Protein AF-A0AAV5TBP3-F1 (afdb_monomer_lite)

pLDDT: mean 75.29, std 13.51, range [32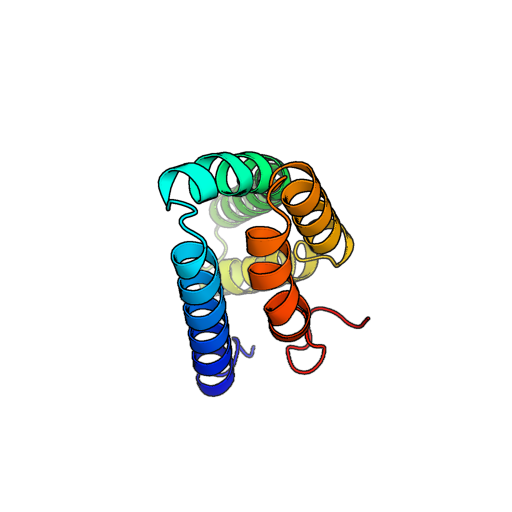.88, 94.38]

Radius of gyration: 16.78 Å; chains: 1; bounding box: 37×28×44 Å

Foldseek 3Di:
DDDCPVVLVVVVVVLVVQLVVQLVVVVQDPVLCCVQQVVVLCVLCVVLVVVLVVVLVVCVVVVHDPVVNVVVSVVSVLVSLDPVSLVSSLVSSVVRCPPPSSNVSNVVSSCVVQPCVSVRHDD

Organism: NCBI:txid358040

Sequence (123 aa):
MGGVPATQYLSLMATGTGAMNCVLGTGYTMEQASADLQKPMMTIWTPPYQSLRTKAATMMTNKKTDAEIKNQMCTLGTAALTKAILQKTIDTAKNKITNKKVWDCAAKYLPQIANPQYKQYTW

Structure (mmCIF, N/CA/C/O backbone):
data_AF-A0AAV5TBP3-F1
#
_entry.id   AF-A0AAV5TBP3-F1
#
loop_
_atom_site.group_PDB
_atom_site.id
_atom_site.type_symbol
_atom_site.label_atom_id
_atom_site.label_alt_id
_atom_site.label_comp_id
_atom_site.label_asym_id
_atom_site.label_entity_id
_atom_site.label_seq_id
_atom_site.pdbx_PDB_ins_code
_atom_site.Cartn_x
_atom_site.Cartn_y
_atom_site.Cartn_z
_atom_site.occupancy
_atom_site.B_iso_or_equiv
_atom_site.auth_seq_id
_atom_site.auth_comp_id
_atom_site.auth_asym_id
_atom_site.auth_atom_id
_atom_site.pdbx_PDB_model_num
ATOM 1 N N . MET A 1 1 ? -8.902 -12.305 16.964 1.00 32.88 1 MET A N 1
ATOM 2 C CA . MET A 1 1 ? -8.855 -11.691 15.619 1.00 32.88 1 MET A CA 1
ATOM 3 C C . MET A 1 1 ? -7.435 -11.835 15.102 1.00 32.88 1 MET A C 1
ATOM 5 O O . MET A 1 1 ? -6.517 -11.394 15.780 1.00 32.88 1 MET A O 1
ATOM 9 N N . GLY A 1 2 ? -7.248 -12.578 14.010 1.00 38.00 2 GLY A N 1
ATOM 10 C CA . GLY A 1 2 ? -5.925 -12.985 13.540 1.00 38.00 2 GLY A CA 1
ATOM 11 C C . GLY A 1 2 ? -5.239 -11.856 12.788 1.00 38.00 2 GLY A C 1
ATOM 12 O O . GLY A 1 2 ? -5.627 -11.554 11.662 1.00 38.00 2 GLY A O 1
ATOM 13 N N . GLY A 1 3 ? -4.218 -11.253 13.402 1.00 44.50 3 GLY A N 1
ATOM 14 C CA . GLY A 1 3 ? -3.172 -10.588 12.632 1.00 44.50 3 GLY A CA 1
ATOM 15 C C . GLY A 1 3 ? -2.592 -11.566 11.611 1.00 44.50 3 GLY A C 1
ATOM 16 O O . GLY A 1 3 ? -2.760 -12.780 11.756 1.00 44.50 3 GLY A O 1
ATOM 17 N N . VAL A 1 4 ? -1.936 -11.045 10.574 1.00 50.94 4 VAL A N 1
ATOM 18 C CA . VAL A 1 4 ? -1.175 -11.875 9.633 1.00 50.94 4 VAL A CA 1
ATOM 19 C C . VAL A 1 4 ? -0.327 -12.847 10.469 1.00 50.94 4 VAL A C 1
ATOM 21 O O . VAL A 1 4 ? 0.485 -12.376 11.270 1.00 50.94 4 VAL A O 1
ATOM 24 N N . PRO A 1 5 ? -0.553 -14.174 10.380 1.00 58.41 5 PRO A N 1
ATOM 25 C CA . PRO A 1 5 ? 0.227 -15.153 11.121 1.00 58.41 5 PRO A CA 1
ATOM 26 C C . PRO A 1 5 ? 1.712 -14.856 10.936 1.00 58.41 5 PRO A C 1
ATOM 28 O O . PRO A 1 5 ? 2.126 -14.518 9.829 1.00 58.41 5 PRO A O 1
ATOM 31 N N . ALA A 1 6 ? 2.520 -14.968 11.991 1.00 56.16 6 ALA A N 1
ATOM 32 C CA . ALA A 1 6 ? 3.937 -14.596 11.927 1.00 56.16 6 ALA A CA 1
ATOM 33 C C . ALA A 1 6 ? 4.670 -15.252 10.737 1.00 56.16 6 ALA A C 1
ATOM 35 O O . ALA A 1 6 ? 5.507 -14.626 10.094 1.00 56.16 6 ALA A O 1
ATOM 36 N N . THR A 1 7 ? 4.277 -16.475 10.372 1.00 60.97 7 THR A N 1
ATOM 37 C CA . THR A 1 7 ? 4.762 -17.206 9.191 1.00 60.97 7 THR A CA 1
ATOM 38 C C . THR A 1 7 ? 4.451 -16.508 7.862 1.00 60.97 7 THR A C 1
ATOM 40 O O . THR A 1 7 ? 5.290 -16.477 6.965 1.00 60.97 7 THR A O 1
ATOM 43 N N . GLN A 1 8 ? 3.276 -15.893 7.737 1.00 62.41 8 GLN A N 1
ATOM 44 C CA . GLN A 1 8 ? 2.878 -15.103 6.571 1.00 62.41 8 GLN A CA 1
ATOM 45 C C . GLN A 1 8 ? 3.572 -13.736 6.549 1.00 62.41 8 GLN A C 1
ATOM 47 O O . GLN A 1 8 ? 3.958 -13.265 5.483 1.00 62.41 8 GLN A O 1
ATOM 52 N N . TYR A 1 9 ? 3.793 -13.122 7.715 1.00 63.59 9 TYR A N 1
ATOM 53 C CA . TYR A 1 9 ? 4.536 -11.864 7.821 1.00 63.59 9 TYR A CA 1
ATOM 54 C C . TYR A 1 9 ? 5.993 -12.031 7.373 1.00 63.59 9 TYR A C 1
ATOM 56 O O . TYR A 1 9 ? 6.484 -11.236 6.578 1.00 63.59 9 TYR A O 1
ATOM 64 N N . LEU A 1 10 ? 6.663 -13.104 7.809 1.00 68.12 10 LEU A N 1
ATOM 65 C CA . LEU A 1 10 ? 8.026 -13.428 7.378 1.00 68.12 10 LEU A CA 1
ATOM 66 C C . LEU A 1 10 ? 8.113 -13.637 5.860 1.00 68.12 10 LEU A C 1
ATOM 68 O O . LEU A 1 10 ? 9.038 -13.130 5.227 1.00 68.12 10 LEU A O 1
ATOM 72 N N . SER A 1 11 ? 7.131 -14.322 5.266 1.00 69.25 11 SER A N 1
ATOM 73 C CA . SER A 1 11 ? 7.063 -14.490 3.810 1.00 69.25 11 SER A CA 1
ATOM 74 C C . SER A 1 11 ? 6.889 -13.152 3.087 1.00 69.25 11 SER A C 1
ATOM 76 O O . SER A 1 11 ? 7.565 -12.907 2.093 1.00 69.25 11 SER A O 1
ATOM 78 N N . LEU A 1 12 ? 6.024 -12.267 3.591 1.00 66.38 12 LEU A N 1
ATOM 79 C CA . LEU A 1 12 ? 5.824 -10.932 3.019 1.00 66.38 12 LEU A CA 1
ATOM 80 C C . LEU A 1 12 ? 7.074 -10.056 3.153 1.00 66.38 12 LEU A C 1
ATOM 82 O O . LEU A 1 12 ? 7.418 -9.348 2.207 1.00 66.38 12 LEU A O 1
ATOM 86 N N . MET A 1 13 ? 7.787 -10.129 4.282 1.00 71.94 13 MET A N 1
ATOM 87 C CA . MET A 1 13 ? 9.069 -9.440 4.437 1.00 71.94 13 MET A CA 1
ATOM 88 C C . MET A 1 13 ? 10.099 -9.956 3.434 1.00 71.94 13 MET A C 1
ATOM 90 O O . MET A 1 13 ? 10.739 -9.149 2.769 1.00 71.94 13 MET A O 1
ATOM 94 N N . ALA A 1 14 ? 10.229 -11.276 3.272 1.00 76.62 14 ALA A N 1
ATOM 95 C CA . ALA A 1 14 ? 11.156 -11.865 2.307 1.00 76.62 14 ALA A CA 1
ATOM 96 C C . ALA A 1 14 ? 10.824 -11.444 0.864 1.00 76.62 14 ALA A C 1
ATOM 98 O O . ALA A 1 14 ? 11.719 -11.065 0.106 1.00 76.62 14 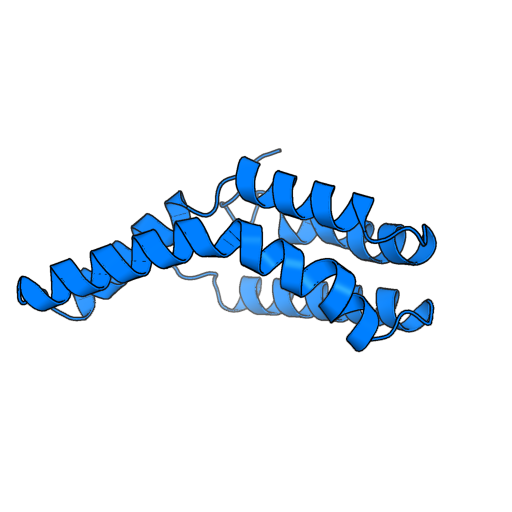ALA A O 1
ATOM 99 N N . THR A 1 15 ? 9.537 -11.428 0.502 1.00 77.25 15 THR A N 1
ATOM 100 C CA . THR A 1 15 ? 9.049 -10.890 -0.776 1.00 77.25 15 THR A CA 1
ATOM 101 C C . THR A 1 15 ? 9.406 -9.407 -0.933 1.00 77.25 15 THR A C 1
ATOM 103 O O . THR A 1 15 ? 9.897 -9.006 -1.988 1.00 77.25 15 THR A O 1
ATOM 106 N N . GLY A 1 16 ? 9.223 -8.593 0.112 1.00 77.81 16 GLY A N 1
ATOM 107 C CA . GLY A 1 16 ? 9.583 -7.172 0.115 1.00 77.81 16 GLY A CA 1
ATOM 108 C C . GLY A 1 16 ? 11.086 -6.934 -0.058 1.00 77.81 16 GLY A C 1
ATOM 109 O O . GLY A 1 16 ? 11.492 -6.120 -0.888 1.00 77.81 16 GLY A O 1
ATOM 110 N N . THR A 1 17 ? 11.924 -7.689 0.655 1.00 83.25 17 THR A N 1
ATOM 111 C CA . THR A 1 17 ? 13.386 -7.639 0.515 1.00 83.25 17 THR A CA 1
ATOM 112 C C . THR A 1 17 ? 13.829 -8.064 -0.886 1.00 83.25 17 THR A C 1
ATOM 114 O O . THR A 1 17 ? 14.670 -7.401 -1.490 1.00 83.25 17 THR A O 1
ATOM 117 N N . GLY A 1 18 ? 13.235 -9.123 -1.447 1.00 85.12 18 GLY A N 1
ATOM 118 C CA . GLY A 1 18 ? 13.511 -9.569 -2.815 1.00 85.12 18 GLY A CA 1
ATOM 119 C C . GLY A 1 18 ? 13.148 -8.522 -3.872 1.00 85.12 18 GLY A C 1
ATOM 120 O O . GLY A 1 18 ? 13.919 -8.299 -4.810 1.00 85.12 18 GLY A O 1
ATOM 121 N N . ALA A 1 19 ? 12.016 -7.835 -3.698 1.00 81.88 19 ALA A N 1
ATOM 122 C CA . ALA A 1 19 ? 11.608 -6.728 -4.558 1.00 81.88 19 ALA A CA 1
ATOM 123 C C . ALA A 1 19 ? 12.592 -5.554 -4.478 1.00 81.88 19 ALA A C 1
ATOM 125 O O . ALA A 1 19 ? 13.046 -5.067 -5.515 1.00 81.88 19 ALA A O 1
ATOM 126 N N . MET A 1 20 ? 12.976 -5.146 -3.264 1.00 82.81 20 MET A N 1
ATOM 127 C CA . MET A 1 20 ? 13.918 -4.045 -3.049 1.00 82.81 20 MET A CA 1
ATOM 128 C C . MET A 1 20 ? 15.288 -4.348 -3.659 1.00 82.81 20 MET A C 1
ATOM 130 O O . MET A 1 20 ? 15.819 -3.526 -4.397 1.00 82.81 20 MET A O 1
ATOM 134 N N . ASN A 1 21 ? 15.827 -5.549 -3.439 1.00 86.62 21 ASN A N 1
ATOM 135 C CA . ASN A 1 21 ? 17.113 -5.953 -4.011 1.00 86.62 21 ASN A CA 1
ATOM 136 C C . ASN A 1 21 ? 17.080 -5.988 -5.545 1.00 86.62 21 ASN A C 1
ATOM 138 O O . ASN A 1 21 ? 18.043 -5.576 -6.185 1.00 86.62 21 ASN A O 1
ATOM 142 N N . CYS A 1 22 ? 15.969 -6.437 -6.142 1.00 86.38 22 CYS A N 1
ATOM 143 C CA . CYS A 1 22 ? 15.794 -6.405 -7.595 1.00 86.38 22 CYS A CA 1
ATOM 144 C C . CYS A 1 22 ? 15.824 -4.962 -8.115 1.00 86.38 22 CYS A C 1
ATOM 146 O O . CYS A 1 22 ? 16.581 -4.659 -9.031 1.00 86.38 22 CYS A O 1
ATOM 148 N N . VAL A 1 23 ? 15.049 -4.065 -7.493 1.00 85.38 23 VAL A N 1
ATOM 149 C CA . VAL A 1 23 ? 14.994 -2.641 -7.857 1.00 85.38 23 VAL A CA 1
ATOM 150 C C . VAL A 1 23 ? 16.370 -1.983 -7.723 1.00 85.38 23 VAL A C 1
ATOM 152 O O . VAL A 1 23 ? 16.839 -1.374 -8.684 1.00 85.38 23 VAL A O 1
ATOM 155 N N . LEU A 1 24 ? 17.058 -2.164 -6.595 1.00 85.00 24 LEU A N 1
ATOM 156 C CA . LEU A 1 24 ? 18.402 -1.616 -6.380 1.00 85.00 24 LEU A CA 1
ATOM 157 C C . LEU A 1 24 ? 19.417 -2.171 -7.393 1.00 85.00 24 LEU A C 1
ATOM 159 O O . LEU A 1 24 ? 20.254 -1.426 -7.898 1.00 85.00 24 LEU A O 1
ATOM 163 N N . GLY A 1 25 ? 19.295 -3.447 -7.774 1.00 85.25 25 GLY A N 1
ATOM 164 C CA . GLY A 1 25 ? 20.122 -4.079 -8.807 1.00 85.25 25 GLY A CA 1
ATOM 165 C C . GLY A 1 25 ? 19.968 -3.477 -10.210 1.00 85.25 25 GLY A C 1
ATOM 166 O O . GLY A 1 25 ? 20.806 -3.723 -11.074 1.00 85.25 25 GLY A O 1
ATOM 167 N N . THR A 1 26 ? 18.937 -2.661 -10.452 1.00 85.62 26 THR A N 1
ATOM 168 C CA . THR A 1 26 ? 18.777 -1.913 -11.713 1.00 85.62 26 THR A CA 1
ATOM 169 C C . THR A 1 26 ? 19.483 -0.551 -11.718 1.00 85.62 26 THR A C 1
ATOM 171 O O . THR A 1 26 ? 19.438 0.146 -12.733 1.00 85.62 26 THR A O 1
ATOM 174 N N . GLY A 1 27 ? 20.117 -0.166 -10.604 1.00 82.56 27 GLY A N 1
ATOM 175 C CA . GLY A 1 27 ? 20.718 1.157 -10.401 1.00 82.56 27 GLY A CA 1
ATOM 176 C C . GLY A 1 27 ? 19.723 2.239 -9.964 1.00 82.56 27 GLY A C 1
ATOM 177 O O . GLY A 1 27 ? 20.081 3.411 -9.914 1.00 82.56 27 GLY A O 1
ATOM 178 N N . TYR A 1 28 ? 18.480 1.862 -9.657 1.00 84.75 28 TYR A N 1
ATOM 179 C CA . TYR A 1 28 ? 17.439 2.770 -9.181 1.00 84.75 28 TYR A CA 1
ATOM 180 C C . TYR A 1 28 ? 17.623 3.036 -7.687 1.00 84.75 28 TYR A C 1
ATOM 182 O O . TYR A 1 28 ? 17.646 2.096 -6.889 1.00 84.75 28 TYR A O 1
ATOM 190 N N . THR A 1 29 ? 17.808 4.299 -7.305 1.00 83.69 29 THR A N 1
ATOM 191 C CA . THR A 1 29 ? 18.198 4.647 -5.933 1.00 83.69 29 THR A CA 1
ATOM 192 C C . THR A 1 29 ? 17.014 4.627 -4.970 1.00 83.69 29 THR A C 1
ATOM 194 O O . THR A 1 29 ? 15.847 4.706 -5.365 1.00 83.69 29 THR A O 1
ATOM 197 N N . MET A 1 30 ? 17.312 4.568 -3.670 1.00 76.12 30 MET A N 1
ATOM 198 C CA . MET A 1 30 ? 16.284 4.719 -2.641 1.00 76.12 30 MET A CA 1
ATOM 199 C C . MET A 1 30 ? 15.643 6.113 -2.654 1.00 76.12 30 MET A C 1
ATOM 201 O O . MET A 1 30 ? 14.436 6.205 -2.427 1.00 76.12 30 MET A O 1
ATOM 205 N N . GLU A 1 31 ? 16.389 7.185 -2.962 1.00 82.12 31 GLU A N 1
ATOM 206 C CA . GLU A 1 31 ? 15.777 8.513 -3.124 1.00 82.12 31 GLU A CA 1
ATOM 207 C C . GLU A 1 31 ? 14.789 8.549 -4.292 1.00 82.12 31 GLU A C 1
ATOM 209 O O . GLU A 1 31 ? 13.697 9.097 -4.144 1.00 82.12 31 GLU A O 1
ATOM 214 N N . GLN A 1 32 ? 15.131 7.937 -5.432 1.00 82.06 32 GLN A N 1
ATOM 215 C CA . GLN A 1 32 ? 14.229 7.852 -6.585 1.00 82.06 32 GLN A CA 1
ATOM 216 C C . GLN A 1 32 ? 12.971 7.057 -6.236 1.00 82.06 32 GLN A C 1
ATOM 218 O O . GLN A 1 32 ? 11.861 7.522 -6.486 1.00 82.06 32 GLN A O 1
ATOM 223 N N . ALA A 1 33 ? 13.123 5.914 -5.562 1.00 73.62 33 ALA A N 1
ATOM 224 C CA . ALA A 1 33 ? 11.989 5.133 -5.079 1.00 73.62 33 ALA A CA 1
ATOM 225 C C . ALA A 1 33 ? 11.100 5.934 -4.107 1.00 73.62 33 ALA A C 1
ATOM 227 O O . ALA A 1 33 ? 9.874 5.882 -4.205 1.00 73.62 33 ALA A O 1
ATOM 228 N N . SER A 1 34 ? 11.683 6.719 -3.197 1.00 70.94 34 SER A N 1
ATOM 229 C CA . SER A 1 34 ? 10.923 7.600 -2.302 1.00 70.94 34 SER A CA 1
ATOM 230 C C . SER A 1 34 ? 10.161 8.686 -3.080 1.00 70.94 34 SER A C 1
ATOM 232 O O . SER A 1 34 ? 8.959 8.877 -2.877 1.00 70.94 34 SER A O 1
ATOM 234 N N . ALA A 1 35 ? 10.811 9.357 -4.031 1.00 79.25 35 ALA A N 1
ATOM 235 C CA . ALA A 1 35 ? 10.181 10.407 -4.827 1.00 79.25 35 ALA A CA 1
ATOM 236 C C . ALA A 1 35 ? 9.037 9.877 -5.712 1.00 79.25 35 ALA A C 1
ATOM 238 O O . ALA A 1 35 ? 7.950 10.467 -5.744 1.00 79.25 35 ALA A O 1
ATOM 239 N N . ASP A 1 36 ? 9.264 8.748 -6.383 1.00 76.81 36 ASP A N 1
ATOM 240 C CA . ASP A 1 36 ? 8.362 8.201 -7.397 1.00 76.81 36 ASP A CA 1
ATOM 241 C C . ASP A 1 36 ? 7.244 7.332 -6.807 1.00 76.81 36 ASP A C 1
ATOM 243 O O . ASP A 1 36 ? 6.180 7.209 -7.419 1.00 76.81 36 ASP A O 1
ATOM 247 N N . LEU A 1 37 ? 7.436 6.774 -5.605 1.00 73.44 37 LEU A N 1
ATOM 248 C CA . LEU A 1 37 ? 6.459 5.892 -4.959 1.00 73.44 37 LEU A CA 1
ATOM 249 C C . LEU A 1 37 ? 5.917 6.458 -3.652 1.00 73.44 37 LEU A C 1
ATOM 251 O O . LEU A 1 37 ? 4.700 6.545 -3.492 1.00 73.44 37 LEU A O 1
ATOM 255 N N . GLN A 1 38 ? 6.777 6.880 -2.723 1.00 71.88 38 GLN A N 1
ATOM 256 C CA . GLN A 1 38 ? 6.339 7.235 -1.370 1.00 71.88 38 GLN A CA 1
ATOM 257 C C . GLN A 1 38 ? 5.394 8.437 -1.372 1.00 71.88 38 GLN A C 1
ATOM 259 O O . GLN A 1 38 ? 4.323 8.365 -0.773 1.00 71.88 38 GLN A O 1
ATOM 264 N N . LYS A 1 39 ? 5.740 9.536 -2.053 1.00 75.12 39 LYS A N 1
ATOM 265 C CA . LYS A 1 39 ? 4.891 10.741 -2.070 1.00 75.12 39 LYS A CA 1
ATOM 266 C C . LYS A 1 39 ? 3.517 10.487 -2.719 1.00 75.12 39 LYS A C 1
ATOM 268 O O . LYS A 1 39 ? 2.512 10.809 -2.081 1.00 75.12 39 LYS A O 1
ATOM 273 N N . PRO A 1 40 ? 3.419 9.880 -3.917 1.00 74.81 40 PRO A N 1
ATOM 274 C CA . PRO A 1 40 ? 2.123 9.552 -4.511 1.00 74.81 40 PRO A CA 1
ATOM 275 C C . PRO A 1 40 ? 1.314 8.538 -3.692 1.00 74.81 40 PRO A C 1
ATOM 277 O O . PRO A 1 40 ? 0.099 8.695 -3.547 1.00 74.81 40 PRO A O 1
ATOM 280 N N . MET A 1 41 ? 1.976 7.536 -3.101 1.00 75.75 41 MET A N 1
ATOM 281 C CA . MET A 1 41 ? 1.328 6.605 -2.176 1.00 75.75 41 MET A CA 1
ATOM 282 C C . MET A 1 41 ? 0.775 7.347 -0.964 1.00 75.75 41 MET A C 1
ATOM 284 O O . MET A 1 41 ? -0.400 7.200 -0.654 1.00 75.75 41 MET A O 1
ATOM 288 N N . MET A 1 42 ? 1.540 8.229 -0.320 1.00 77.62 42 MET A N 1
ATOM 289 C CA . MET A 1 42 ? 1.007 9.025 0.787 1.00 77.62 42 MET A CA 1
ATOM 290 C C . MET A 1 42 ? -0.239 9.810 0.373 1.00 77.62 42 MET A C 1
ATOM 292 O O . MET A 1 42 ? -1.204 9.824 1.127 1.00 77.62 42 MET A O 1
ATOM 296 N N . THR A 1 43 ? -0.297 10.396 -0.825 1.00 84.31 43 THR A N 1
ATOM 297 C CA . THR A 1 43 ? -1.514 11.077 -1.306 1.00 84.31 43 THR A CA 1
ATOM 298 C C . THR A 1 43 ? -2.717 10.138 -1.418 1.00 84.31 43 THR A C 1
ATOM 300 O O . THR A 1 43 ? -3.820 10.512 -1.025 1.00 84.31 43 THR A O 1
ATOM 303 N N . ILE A 1 44 ? -2.524 8.915 -1.916 1.00 83.00 44 ILE A N 1
ATOM 304 C CA . ILE A 1 44 ? -3.595 7.913 -2.038 1.00 83.00 44 ILE A CA 1
ATOM 305 C C . ILE A 1 44 ? -4.056 7.416 -0.657 1.00 83.00 44 ILE A C 1
ATOM 307 O O . ILE A 1 44 ? -5.250 7.212 -0.441 1.00 83.00 44 ILE A O 1
ATOM 311 N N . TRP A 1 45 ? -3.122 7.246 0.278 1.00 80.06 45 TRP A N 1
ATOM 312 C CA . TRP A 1 45 ? -3.359 6.630 1.586 1.00 80.06 45 TRP A CA 1
ATOM 313 C C . TRP A 1 45 ? -3.704 7.645 2.690 1.00 80.06 45 TRP A C 1
ATOM 315 O O . TRP A 1 45 ? -4.225 7.267 3.739 1.00 80.06 45 TRP A O 1
ATOM 325 N N . THR A 1 46 ? -3.479 8.942 2.463 1.00 83.69 46 THR A N 1
ATOM 326 C CA . THR A 1 46 ? -3.792 10.003 3.435 1.00 83.69 46 THR A CA 1
ATOM 327 C C . THR A 1 46 ? -5.289 10.091 3.746 1.00 83.69 46 THR A C 1
ATOM 329 O O . THR A 1 46 ? -5.621 10.099 4.930 1.00 83.69 46 THR A O 1
ATOM 332 N N . PRO A 1 47 ? -6.217 10.115 2.766 1.00 83.38 47 PRO A N 1
ATOM 333 C CA . PRO A 1 47 ? -7.649 10.165 3.065 1.00 83.38 47 PRO A CA 1
ATOM 334 C C . PRO A 1 47 ? -8.161 9.008 3.947 1.00 83.38 47 PRO A C 1
ATOM 336 O O . PRO A 1 47 ? -8.796 9.294 4.968 1.00 83.38 47 PRO A O 1
ATOM 339 N N . PRO A 1 48 ? -7.878 7.718 3.652 1.00 80.38 48 PRO A N 1
ATOM 340 C CA . PRO A 1 48 ? -8.314 6.635 4.533 1.00 80.38 48 PRO A CA 1
ATOM 341 C C . PRO A 1 48 ? -7.643 6.709 5.911 1.00 80.38 48 PRO A C 1
ATOM 343 O O . PRO A 1 48 ? -8.308 6.487 6.922 1.00 80.38 48 PRO A O 1
ATOM 346 N N . TYR A 1 49 ? -6.368 7.104 5.984 1.00 81.75 49 TYR A N 1
ATOM 347 C CA . TYR A 1 49 ? -5.678 7.308 7.259 1.00 81.75 49 TYR A CA 1
ATOM 348 C C . TYR A 1 49 ? -6.314 8.417 8.112 1.00 81.75 49 TYR A C 1
ATOM 350 O O . TYR A 1 49 ? -6.542 8.231 9.308 1.00 81.75 49 TYR A O 1
ATOM 358 N N . GLN A 1 50 ? -6.648 9.561 7.512 1.00 85.19 50 GLN A N 1
ATOM 359 C CA . GLN A 1 50 ? -7.319 10.661 8.208 1.00 85.19 50 GLN A CA 1
ATOM 360 C C . GLN A 1 50 ? -8.694 10.235 8.732 1.00 85.19 50 GLN A C 1
ATOM 362 O O . GLN A 1 50 ? -9.033 10.557 9.868 1.00 85.19 50 GLN A O 1
ATOM 367 N N . SER A 1 51 ? -9.454 9.460 7.952 1.00 82.69 51 SER A N 1
ATOM 368 C CA . SER A 1 51 ? -10.745 8.912 8.386 1.00 82.69 51 SER A CA 1
ATOM 369 C C . SER A 1 51 ? -10.603 8.007 9.619 1.00 82.69 51 SER A C 1
ATOM 371 O O . SER A 1 51 ? -11.316 8.189 10.611 1.00 82.69 51 SER A O 1
ATOM 373 N N . LEU A 1 52 ? -9.622 7.096 9.605 1.00 83.56 52 LEU A N 1
ATOM 374 C CA . LEU A 1 52 ? -9.300 6.231 10.745 1.00 83.56 52 LEU A CA 1
ATOM 375 C C . LEU A 1 52 ? -8.915 7.045 11.980 1.00 83.56 52 LEU A C 1
ATOM 377 O O . LEU A 1 52 ? -9.469 6.835 13.059 1.00 83.56 52 LEU A O 1
ATOM 381 N N . ARG A 1 53 ? -8.011 8.016 11.814 1.00 85.62 53 ARG A N 1
ATOM 382 C CA . ARG A 1 53 ? -7.549 8.888 12.898 1.00 85.62 53 ARG A CA 1
ATOM 383 C C . ARG A 1 53 ? -8.701 9.675 13.523 1.00 85.62 53 ARG A C 1
ATOM 385 O O . ARG A 1 53 ? -8.802 9.719 14.747 1.00 85.62 53 ARG A O 1
ATOM 392 N N . THR A 1 54 ? -9.578 10.265 12.713 1.00 89.56 54 THR A N 1
ATOM 393 C CA . THR A 1 54 ? -10.757 10.992 13.207 1.00 89.56 54 THR A CA 1
ATOM 394 C C . THR A 1 54 ? -11.674 10.066 13.995 1.00 89.56 54 THR A C 1
ATOM 396 O O . THR A 1 54 ? -12.109 10.416 15.090 1.00 89.56 54 THR A O 1
ATOM 399 N N . LYS A 1 55 ? -11.913 8.845 13.502 1.00 86.56 55 LYS A N 1
ATOM 400 C CA . LYS A 1 55 ? -12.753 7.872 14.206 1.00 86.56 55 LYS A CA 1
ATOM 401 C C . LYS A 1 55 ? -12.136 7.420 15.531 1.00 86.56 55 LYS A C 1
ATOM 403 O O . LYS A 1 55 ? -12.859 7.339 16.522 1.00 86.56 55 LYS A O 1
ATOM 408 N N . ALA A 1 56 ? -10.825 7.177 15.569 1.00 86.38 56 ALA A N 1
ATOM 409 C CA . ALA A 1 56 ? -10.105 6.875 16.805 1.00 86.38 56 ALA A CA 1
ATOM 410 C C . ALA A 1 56 ? -10.239 8.018 17.818 1.00 86.38 56 ALA A C 1
ATOM 412 O O . ALA A 1 56 ? -10.571 7.769 18.975 1.00 86.38 56 ALA A O 1
ATOM 413 N N . ALA A 1 57 ? -10.059 9.267 17.375 1.00 89.62 57 ALA A N 1
ATOM 414 C CA . ALA A 1 57 ? -10.235 10.445 18.220 1.00 89.62 57 ALA A CA 1
ATOM 415 C C . ALA A 1 57 ? -11.652 10.519 18.805 1.00 89.62 57 ALA A C 1
ATOM 417 O O . ALA A 1 57 ? -11.799 10.657 20.016 1.00 89.62 57 ALA A O 1
ATOM 418 N N . THR A 1 58 ? -12.692 10.317 17.988 1.00 92.69 58 THR A N 1
ATOM 419 C CA . THR A 1 58 ? -14.083 10.271 18.466 1.00 92.69 58 THR A CA 1
ATOM 420 C C . THR A 1 58 ? -1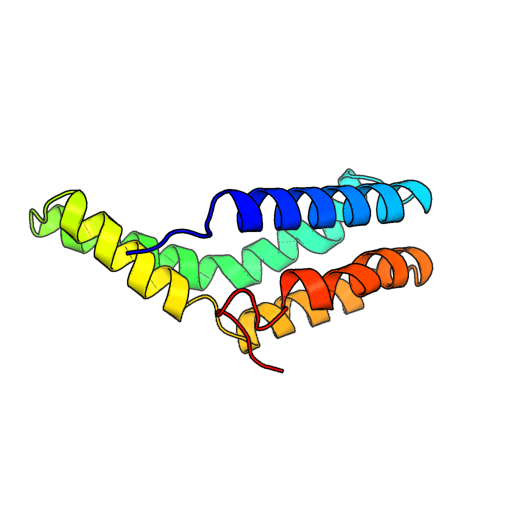4.312 9.154 19.487 1.00 92.69 58 THR A C 1
ATOM 422 O O . THR A 1 58 ? -15.010 9.356 20.476 1.00 92.69 58 THR A O 1
ATOM 425 N N . MET A 1 59 ? -13.732 7.969 19.282 1.00 90.62 59 MET A N 1
ATOM 426 C CA . MET A 1 59 ? -13.866 6.861 20.233 1.00 90.62 59 MET A CA 1
ATOM 427 C C . MET A 1 59 ? -13.169 7.152 21.566 1.00 90.62 59 MET A C 1
ATOM 429 O O . MET A 1 59 ? -13.736 6.841 22.612 1.00 90.62 59 MET A O 1
ATOM 433 N N . MET A 1 60 ? -11.996 7.794 21.534 1.00 90.44 60 MET A N 1
ATOM 434 C CA . MET A 1 60 ? -11.309 8.265 22.742 1.00 90.44 60 MET A CA 1
ATOM 435 C C . MET A 1 60 ? -12.144 9.314 23.485 1.00 90.44 60 MET A C 1
ATOM 437 O O . MET A 1 60 ? -12.328 9.199 24.694 1.00 90.44 60 MET A O 1
ATOM 441 N N . THR A 1 61 ? -12.731 10.285 22.773 1.00 94.38 61 THR A N 1
ATOM 442 C CA . THR A 1 61 ? -13.672 11.258 23.362 1.00 94.38 61 THR A CA 1
ATOM 443 C C . THR A 1 61 ? -14.874 10.564 24.0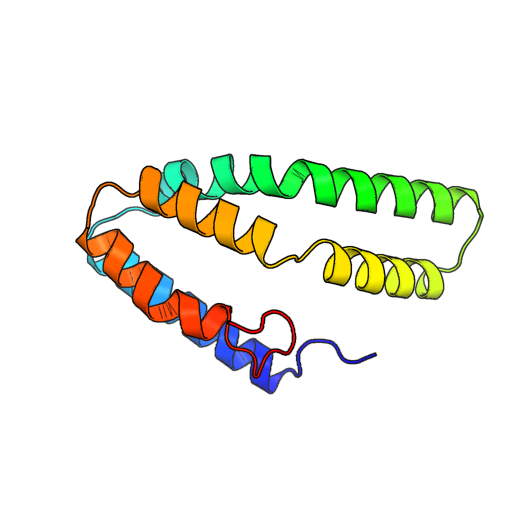06 1.00 94.38 61 THR A C 1
ATOM 445 O O . THR A 1 61 ? -15.295 10.938 25.098 1.00 94.38 61 THR A O 1
ATOM 448 N N . ASN A 1 62 ? -15.370 9.492 23.385 1.00 94.12 62 ASN A N 1
ATOM 449 C CA . ASN A 1 62 ? -16.460 8.666 23.906 1.00 94.12 62 ASN A CA 1
ATOM 450 C C . ASN A 1 62 ? -16.013 7.661 24.988 1.00 94.12 62 ASN A C 1
ATOM 452 O O . ASN A 1 62 ? -16.771 6.746 25.313 1.00 94.12 62 ASN A O 1
ATOM 456 N N . LYS A 1 63 ? -14.796 7.810 25.535 1.00 93.38 63 LYS A N 1
ATOM 457 C CA . LYS A 1 63 ? -14.220 6.985 26.611 1.00 93.38 63 LYS A CA 1
ATOM 458 C C . LYS A 1 63 ? -14.226 5.481 26.313 1.00 93.38 63 LYS A C 1
ATOM 460 O O . LYS A 1 63 ? -14.383 4.663 27.218 1.00 93.38 63 LYS A O 1
ATOM 465 N N . LYS A 1 64 ? -14.071 5.109 25.040 1.00 92.31 64 LYS A N 1
ATOM 466 C CA . LYS A 1 64 ? -13.900 3.710 24.641 1.00 92.31 64 LYS A CA 1
ATOM 467 C C . LYS A 1 64 ? -12.571 3.167 25.146 1.00 92.31 64 LYS A C 1
ATOM 469 O O . LYS A 1 64 ? -11.587 3.897 25.218 1.00 92.31 64 LYS A O 1
ATOM 474 N N . THR A 1 65 ? -12.551 1.881 25.474 1.00 91.44 65 THR A N 1
ATOM 475 C CA . THR A 1 65 ? -11.328 1.201 25.909 1.00 91.44 65 THR A CA 1
ATOM 476 C C . THR A 1 65 ? -10.339 1.060 24.755 1.00 91.44 65 THR A C 1
ATOM 478 O O . THR A 1 65 ? -10.728 0.949 23.589 1.00 91.44 65 THR A O 1
ATOM 481 N N . ASP A 1 66 ? -9.050 0.965 25.076 1.00 82.88 66 ASP A N 1
ATOM 482 C CA . ASP A 1 66 ? -8.000 0.710 24.083 1.00 82.88 66 ASP A CA 1
ATOM 483 C C . ASP A 1 66 ? -8.265 -0.559 23.263 1.00 82.88 66 ASP A C 1
ATOM 485 O O . ASP A 1 66 ? -7.942 -0.614 22.077 1.00 82.88 66 ASP A O 1
ATOM 489 N N . ALA A 1 67 ? -8.873 -1.582 23.872 1.00 85.12 67 ALA A N 1
ATOM 490 C CA . ALA A 1 67 ? -9.236 -2.824 23.195 1.00 85.12 67 ALA A CA 1
ATOM 491 C C . ALA A 1 67 ? -10.346 -2.612 22.148 1.00 85.12 67 ALA A C 1
ATOM 493 O O . ALA A 1 67 ? -10.233 -3.103 21.022 1.00 85.12 67 ALA A O 1
ATOM 494 N N . GLU A 1 68 ? -11.391 -1.846 22.480 1.00 84.06 68 GLU A N 1
ATOM 495 C CA . GLU A 1 68 ? -12.455 -1.485 21.533 1.00 84.06 68 GLU A CA 1
ATOM 496 C C . GLU A 1 68 ? -11.915 -0.622 20.388 1.00 84.06 68 GLU A C 1
ATOM 498 O O . GLU A 1 68 ? -12.235 -0.870 19.224 1.00 84.06 68 GLU A O 1
ATOM 503 N N . ILE A 1 69 ? -11.064 0.361 20.700 1.00 81.44 69 ILE A N 1
ATOM 504 C CA . ILE A 1 69 ? -10.435 1.228 19.697 1.00 81.44 69 ILE A CA 1
ATOM 505 C C . ILE A 1 69 ? -9.572 0.390 18.754 1.00 81.44 69 ILE A C 1
ATOM 507 O O . ILE A 1 69 ? -9.726 0.496 17.539 1.00 81.44 69 ILE A O 1
ATOM 511 N N . LYS A 1 70 ? -8.715 -0.492 19.285 1.00 79.75 70 LYS A N 1
ATOM 512 C CA . LYS A 1 70 ? -7.873 -1.387 18.475 1.00 79.75 70 LYS A CA 1
ATOM 513 C C . LYS A 1 70 ? -8.707 -2.271 17.550 1.00 79.75 70 LYS A C 1
ATOM 515 O O . LYS A 1 70 ? -8.439 -2.302 16.352 1.00 79.75 70 LYS A O 1
ATOM 520 N N . ASN 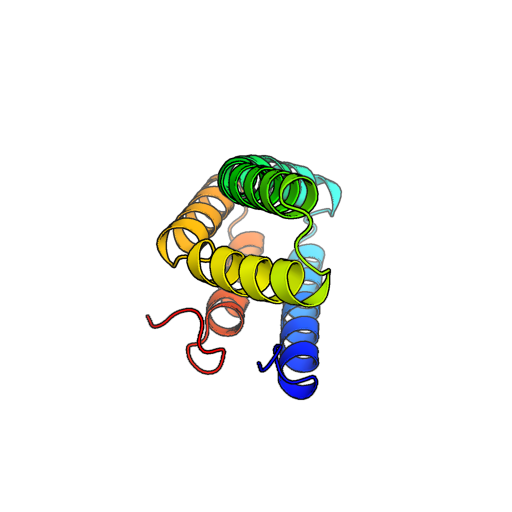A 1 71 ? -9.747 -2.928 18.064 1.00 81.62 71 ASN A N 1
ATOM 521 C CA . ASN A 1 71 ? -10.615 -3.781 17.244 1.00 81.62 71 ASN A CA 1
ATOM 522 C C . ASN A 1 71 ? -11.321 -2.989 16.133 1.00 81.62 71 ASN A C 1
ATOM 524 O O . ASN A 1 71 ? -11.371 -3.434 14.980 1.00 81.62 71 ASN A O 1
ATOM 528 N N . GLN A 1 72 ? -11.826 -1.794 16.446 1.00 79.44 72 GLN A N 1
ATOM 529 C CA . GLN A 1 72 ? -12.497 -0.947 15.464 1.00 79.44 72 GLN A CA 1
ATOM 530 C C . GLN A 1 72 ? -11.522 -0.410 14.410 1.00 79.44 72 GLN A C 1
ATOM 532 O O . GLN A 1 72 ? -11.861 -0.370 13.228 1.00 79.44 72 GLN A O 1
ATOM 537 N N . MET A 1 73 ? -10.303 -0.038 14.810 1.00 76.75 73 MET A N 1
ATOM 538 C CA . MET A 1 73 ? -9.245 0.397 13.895 1.00 76.75 73 MET A CA 1
ATOM 539 C C . MET A 1 73 ? -8.779 -0.725 12.975 1.00 76.75 73 MET A C 1
ATOM 541 O O . MET A 1 73 ? -8.628 -0.488 11.781 1.00 76.75 73 MET A O 1
ATOM 545 N N . CYS A 1 74 ? -8.629 -1.953 13.475 1.00 72.75 74 CYS A N 1
ATOM 546 C CA . CYS A 1 74 ? -8.337 -3.107 12.625 1.00 72.75 74 CYS A CA 1
ATOM 547 C C . CYS A 1 74 ? -9.461 -3.365 11.611 1.00 72.75 74 CYS A C 1
ATOM 549 O O . CYS A 1 74 ? -9.187 -3.610 10.437 1.00 72.75 74 CYS A O 1
ATOM 551 N N . THR A 1 75 ? -10.722 -3.260 12.035 1.00 75.94 75 THR A N 1
ATOM 552 C CA . THR A 1 75 ? -11.889 -3.468 11.160 1.00 75.94 75 THR A CA 1
ATOM 553 C C . THR A 1 75 ? -11.983 -2.394 10.074 1.00 75.94 75 THR A C 1
ATOM 555 O O . THR A 1 75 ? -12.165 -2.693 8.899 1.00 75.94 75 THR A O 1
ATOM 558 N N . LEU A 1 76 ? -11.815 -1.125 10.442 1.00 72.25 76 LEU A N 1
ATOM 559 C CA . LEU A 1 76 ? -11.870 -0.029 9.479 1.00 72.25 76 LEU A CA 1
ATOM 560 C C . LEU A 1 76 ? -10.632 0.001 8.576 1.00 72.25 76 LEU A C 1
ATOM 562 O O . LEU A 1 76 ? -10.753 0.303 7.394 1.00 72.25 76 LEU A O 1
ATOM 566 N N . GLY A 1 77 ? -9.455 -0.343 9.103 1.00 69.94 77 GLY A N 1
ATOM 567 C CA . GLY A 1 77 ? -8.221 -0.436 8.327 1.00 69.94 77 GLY A CA 1
ATOM 568 C C . GLY A 1 77 ? -8.288 -1.541 7.276 1.00 69.94 77 GLY A C 1
ATOM 569 O O . GLY A 1 77 ? -7.932 -1.308 6.125 1.00 69.94 77 GLY A O 1
ATOM 570 N N . THR A 1 78 ? -8.820 -2.712 7.637 1.00 70.44 78 THR A N 1
ATOM 571 C CA . THR A 1 78 ? -9.059 -3.805 6.678 1.00 70.44 78 THR A CA 1
ATOM 572 C C . THR A 1 78 ? -10.116 -3.446 5.636 1.00 70.44 78 THR A C 1
ATOM 574 O O . THR A 1 78 ? -9.937 -3.779 4.473 1.00 70.44 78 THR A O 1
ATOM 577 N N . ALA A 1 79 ? -11.165 -2.706 6.004 1.00 69.50 79 ALA A N 1
ATOM 578 C CA . ALA A 1 79 ? -12.155 -2.215 5.043 1.00 69.50 79 ALA A CA 1
ATOM 579 C C . ALA A 1 79 ? -11.612 -1.112 4.114 1.00 69.50 79 ALA A C 1
ATOM 581 O O . ALA A 1 79 ? -12.023 -1.020 2.961 1.00 69.50 79 ALA A O 1
ATOM 582 N N . ALA A 1 80 ? -10.697 -0.268 4.601 1.00 70.12 80 ALA A N 1
ATOM 583 C CA . ALA A 1 80 ? -10.064 0.786 3.809 1.00 70.12 80 ALA A CA 1
ATOM 584 C C . ALA A 1 80 ? -9.015 0.231 2.832 1.00 70.12 80 ALA A C 1
ATOM 586 O O . ALA A 1 80 ? -8.802 0.794 1.759 1.00 70.12 80 ALA A O 1
ATOM 587 N N . LEU A 1 81 ? -8.391 -0.891 3.179 1.00 70.50 81 LEU A N 1
ATOM 588 C CA . LEU A 1 81 ? -7.526 -1.688 2.319 1.00 70.50 81 LEU A CA 1
ATOM 589 C C . LEU A 1 81 ? -8.367 -2.388 1.234 1.00 70.50 81 LEU A C 1
ATOM 591 O O . LEU A 1 81 ? -8.672 -3.573 1.312 1.00 70.50 81 LEU A O 1
ATOM 595 N N . THR A 1 82 ? -8.777 -1.620 0.220 1.00 72.88 82 THR A N 1
ATOM 596 C CA . THR A 1 82 ? -9.582 -2.102 -0.915 1.00 72.88 82 THR A CA 1
ATOM 597 C C . THR A 1 82 ? -8.732 -2.376 -2.156 1.00 72.88 82 THR A C 1
ATOM 599 O O . THR A 1 82 ? -7.707 -1.729 -2.389 1.00 72.88 82 THR A O 1
ATOM 602 N N . LYS A 1 83 ? -9.204 -3.303 -3.008 1.00 68.62 83 LYS A N 1
ATOM 603 C CA . LYS A 1 83 ? -8.567 -3.634 -4.298 1.00 68.62 83 LYS A CA 1
ATOM 604 C C . LYS A 1 83 ? -8.377 -2.379 -5.154 1.00 68.62 83 LYS A C 1
ATOM 606 O O . LYS A 1 83 ? -7.353 -2.234 -5.805 1.00 68.62 83 LYS A O 1
ATOM 611 N N . ALA A 1 84 ? -9.324 -1.441 -5.092 1.00 74.88 84 ALA A N 1
ATOM 612 C CA . ALA A 1 84 ? -9.260 -0.173 -5.810 1.00 74.88 84 ALA A CA 1
ATOM 613 C C . ALA A 1 84 ? -8.114 0.735 -5.330 1.00 74.88 84 ALA A C 1
ATOM 615 O O . ALA A 1 84 ? -7.423 1.327 -6.155 1.00 74.88 84 ALA A O 1
ATOM 616 N N . ILE A 1 85 ? -7.871 0.834 -4.017 1.00 77.75 85 ILE A N 1
ATOM 617 C CA . ILE A 1 85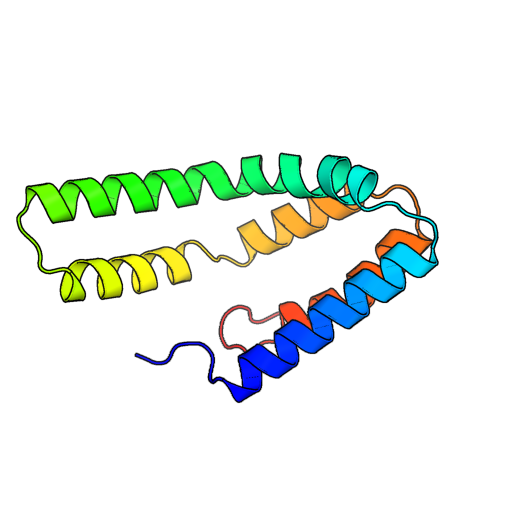 ? -6.748 1.621 -3.477 1.00 77.75 85 ILE A CA 1
ATOM 618 C C . ILE A 1 85 ? -5.405 0.970 -3.820 1.00 77.75 85 ILE A C 1
ATOM 620 O O . ILE A 1 85 ? -4.462 1.673 -4.204 1.00 77.75 85 ILE A O 1
ATOM 624 N N . LEU A 1 86 ? -5.327 -0.362 -3.745 1.00 75.38 86 LEU A N 1
ATOM 625 C CA . LEU A 1 86 ? -4.141 -1.107 -4.161 1.00 75.38 86 LEU A CA 1
ATOM 626 C C . LEU A 1 86 ? -3.867 -0.921 -5.661 1.00 75.38 86 LEU A C 1
ATOM 628 O O . LEU A 1 86 ? -2.752 -0.570 -6.036 1.00 75.38 86 LEU A O 1
ATOM 632 N N . GLN A 1 87 ? -4.886 -1.058 -6.510 1.00 77.44 87 GLN A N 1
ATOM 633 C CA . GLN A 1 87 ? -4.758 -0.859 -7.953 1.00 77.44 87 GLN A CA 1
ATOM 634 C C . GLN A 1 87 ? -4.352 0.578 -8.288 1.00 77.44 87 GLN A C 1
ATOM 636 O O . GLN A 1 87 ? -3.401 0.784 -9.031 1.00 77.44 87 GLN A O 1
ATOM 641 N N . LYS A 1 88 ? -4.979 1.580 -7.659 1.00 81.31 88 LYS A N 1
ATOM 642 C CA . LYS A 1 88 ? -4.606 2.991 -7.839 1.00 81.31 88 LYS A CA 1
ATOM 643 C C . LYS A 1 88 ? -3.148 3.249 -7.455 1.00 81.31 88 LYS A C 1
ATOM 645 O O . LYS A 1 88 ? -2.471 4.051 -8.097 1.00 81.31 88 LYS A O 1
ATOM 650 N N . THR A 1 89 ? -2.659 2.565 -6.422 1.00 80.62 89 THR A N 1
ATOM 651 C CA . THR A 1 89 ? -1.253 2.620 -6.008 1.00 80.62 89 THR A CA 1
ATOM 652 C C . THR A 1 89 ? -0.335 2.003 -7.068 1.00 80.62 89 THR A C 1
ATOM 654 O O . THR A 1 89 ? 0.647 2.634 -7.454 1.00 80.62 89 THR A O 1
ATOM 657 N N . ILE A 1 90 ? -0.684 0.822 -7.586 1.00 80.81 90 ILE A N 1
ATOM 658 C CA . ILE A 1 90 ? 0.046 0.122 -8.656 1.00 80.81 90 ILE A CA 1
ATOM 659 C C . ILE A 1 90 ? 0.092 0.968 -9.934 1.00 80.81 90 ILE A C 1
ATOM 661 O O . ILE A 1 90 ? 1.164 1.152 -10.503 1.00 80.81 90 ILE A O 1
ATOM 665 N N . ASP A 1 91 ? -1.036 1.531 -10.363 1.00 84.62 91 ASP A N 1
ATOM 666 C CA . ASP A 1 91 ? -1.119 2.345 -11.580 1.00 84.62 91 ASP A CA 1
ATOM 667 C C . ASP A 1 91 ? -0.296 3.630 -11.449 1.00 84.62 91 ASP A C 1
ATOM 669 O O . ASP A 1 91 ? 0.419 4.028 -12.368 1.00 84.62 91 ASP A O 1
ATOM 673 N N . THR A 1 92 ? -0.343 4.261 -10.274 1.00 84.44 92 THR A N 1
ATOM 674 C CA . THR A 1 92 ? 0.464 5.451 -9.985 1.00 84.44 92 THR A CA 1
ATOM 675 C C . THR A 1 92 ? 1.954 5.125 -10.016 1.00 84.44 92 THR A C 1
ATOM 677 O O . THR A 1 92 ? 2.722 5.851 -10.645 1.00 84.44 92 THR A O 1
ATOM 680 N N . ALA A 1 93 ? 2.353 4.010 -9.401 1.00 79.88 93 ALA A N 1
ATOM 681 C CA . ALA A 1 93 ? 3.725 3.521 -9.428 1.00 79.88 93 ALA A CA 1
ATOM 682 C C . ALA A 1 93 ? 4.193 3.225 -10.861 1.00 79.88 93 ALA A C 1
ATOM 684 O O . ALA A 1 93 ? 5.267 3.671 -11.256 1.00 79.88 93 ALA A O 1
ATOM 685 N N . LYS A 1 94 ? 3.364 2.554 -11.669 1.00 82.12 94 LYS A N 1
ATOM 686 C CA . LYS A 1 94 ? 3.651 2.247 -13.078 1.00 82.12 94 LYS A CA 1
ATOM 687 C C . LYS A 1 94 ? 3.853 3.503 -13.920 1.00 82.12 94 LYS A C 1
ATOM 689 O O . LYS A 1 94 ? 4.725 3.534 -14.778 1.00 82.12 94 LYS A O 1
ATOM 694 N N . ASN A 1 95 ? 3.055 4.539 -13.671 1.00 84.00 95 ASN A N 1
ATOM 695 C CA . ASN A 1 95 ? 3.144 5.800 -14.404 1.00 84.00 95 ASN A CA 1
ATOM 696 C C . ASN A 1 95 ? 4.366 6.643 -14.004 1.00 84.00 95 ASN A C 1
ATOM 698 O O . ASN A 1 95 ? 4.792 7.496 -14.779 1.00 84.00 95 ASN A O 1
ATOM 702 N N . LYS A 1 96 ? 4.910 6.444 -12.796 1.00 84.00 96 LYS A N 1
ATOM 703 C CA . LYS A 1 96 ? 6.095 7.163 -12.303 1.00 84.00 96 LYS A CA 1
ATOM 704 C C . LYS A 1 96 ? 7.395 6.440 -12.618 1.00 84.00 96 LYS A C 1
ATOM 706 O O . LYS A 1 96 ? 8.351 7.074 -13.053 1.00 84.00 96 LYS A O 1
ATOM 711 N N . ILE A 1 97 ? 7.409 5.120 -12.471 1.00 83.12 97 ILE A N 1
ATOM 712 C CA . ILE A 1 97 ? 8.549 4.285 -12.832 1.00 83.12 97 ILE A CA 1
ATOM 713 C C . ILE A 1 97 ? 8.590 4.146 -14.359 1.00 83.12 97 ILE A C 1
ATOM 715 O O . ILE A 1 97 ? 8.033 3.220 -14.944 1.00 83.12 97 ILE A O 1
ATOM 719 N N . THR A 1 98 ? 9.280 5.072 -15.020 1.00 76.06 98 THR A N 1
ATOM 720 C CA . THR A 1 98 ? 9.472 5.050 -16.481 1.00 76.06 98 THR A CA 1
ATOM 721 C C . THR A 1 98 ? 10.521 4.027 -16.923 1.00 76.06 98 THR A C 1
ATOM 723 O O . THR A 1 98 ? 10.520 3.579 -18.070 1.00 76.06 98 THR A O 1
ATOM 726 N N . ASN A 1 99 ? 11.407 3.607 -16.014 1.00 83.12 99 ASN A N 1
ATOM 727 C CA . ASN A 1 99 ? 12.381 2.559 -16.284 1.00 83.12 99 ASN A CA 1
ATOM 728 C C . ASN A 1 99 ? 11.712 1.179 -16.230 1.00 83.12 99 ASN A C 1
ATOM 730 O O . ASN A 1 99 ? 11.417 0.640 -15.162 1.00 83.12 99 ASN A O 1
ATOM 734 N N . LYS A 1 100 ? 11.548 0.562 -17.402 1.00 82.06 100 LYS A N 1
ATOM 735 C CA . LYS A 1 100 ? 10.929 -0.759 -17.537 1.00 82.06 100 LYS A CA 1
ATOM 736 C C . LYS A 1 100 ? 11.588 -1.843 -16.673 1.00 82.06 100 LYS A C 1
ATOM 738 O O . LYS A 1 100 ? 10.870 -2.657 -16.102 1.00 82.06 100 LYS A O 1
ATOM 743 N N . LYS A 1 101 ? 12.918 -1.847 -16.523 1.00 84.75 101 LYS A N 1
ATOM 744 C CA . LYS A 1 101 ? 13.620 -2.858 -15.707 1.00 84.75 101 LYS A CA 1
ATOM 745 C C . LYS A 1 101 ? 13.244 -2.749 -14.227 1.00 84.75 101 LYS A C 1
ATOM 747 O O . LYS A 1 101 ? 13.067 -3.764 -13.563 1.00 84.75 101 LYS A O 1
ATOM 752 N N . VAL A 1 102 ? 13.073 -1.522 -13.734 1.00 81.81 102 VAL A N 1
ATOM 753 C CA . VAL A 1 102 ? 12.625 -1.242 -12.361 1.00 81.81 102 VAL A CA 1
ATOM 754 C C . VAL A 1 102 ? 11.196 -1.733 -12.164 1.00 81.81 102 VAL A C 1
ATOM 756 O O . VAL A 1 102 ? 10.902 -2.420 -11.185 1.00 81.81 102 VAL A O 1
ATOM 759 N N . TRP A 1 103 ? 10.314 -1.416 -13.116 1.00 83.81 103 TRP A N 1
ATOM 760 C CA . TRP A 1 103 ? 8.922 -1.847 -13.054 1.00 83.81 103 TRP A CA 1
ATOM 761 C C . TRP A 1 103 ? 8.795 -3.370 -13.094 1.00 83.81 103 TRP A C 1
ATOM 763 O O . TRP A 1 103 ? 8.079 -3.935 -12.275 1.00 83.81 103 TRP A O 1
ATOM 773 N N . ASP A 1 104 ? 9.516 -4.046 -13.988 1.00 84.56 104 ASP A N 1
ATOM 774 C CA . ASP A 1 104 ? 9.490 -5.508 -14.101 1.00 84.56 104 ASP A CA 1
ATOM 775 C C . ASP A 1 104 ? 9.978 -6.177 -12.801 1.00 84.56 104 ASP A C 1
ATOM 777 O O . ASP A 1 104 ? 9.390 -7.164 -12.349 1.00 84.56 104 ASP A O 1
ATOM 781 N N . CYS A 1 105 ? 10.995 -5.593 -12.153 1.00 84.31 105 CYS A N 1
ATOM 782 C CA . CYS A 1 105 ? 11.453 -6.008 -10.830 1.00 84.31 105 CYS A CA 1
ATOM 783 C C . CYS A 1 105 ? 10.352 -5.906 -9.773 1.00 84.31 105 CYS A C 1
ATOM 785 O O . CYS A 1 105 ? 10.123 -6.875 -9.057 1.00 84.31 105 CYS A O 1
ATOM 787 N N . ALA A 1 106 ? 9.650 -4.775 -9.680 1.00 78.19 106 ALA A N 1
ATOM 788 C CA . ALA A 1 106 ? 8.569 -4.591 -8.710 1.00 78.19 106 ALA A CA 1
ATOM 789 C C . ALA A 1 106 ? 7.346 -5.475 -9.028 1.00 78.19 106 ALA A C 1
ATOM 791 O O . ALA A 1 106 ? 6.798 -6.142 -8.147 1.00 78.19 106 ALA A O 1
ATOM 792 N N . ALA A 1 107 ? 6.947 -5.533 -10.301 1.00 78.88 107 ALA A N 1
ATOM 793 C CA . ALA A 1 107 ? 5.761 -6.237 -10.774 1.00 78.88 107 ALA A CA 1
ATOM 794 C C . ALA A 1 107 ? 5.834 -7.752 -10.557 1.00 78.88 107 ALA A C 1
ATOM 796 O O . ALA A 1 107 ? 4.810 -8.367 -10.267 1.00 78.88 107 ALA A O 1
ATOM 797 N N . LYS A 1 108 ? 7.032 -8.350 -10.609 1.00 80.56 108 LYS A N 1
ATOM 798 C CA . LYS A 1 108 ? 7.254 -9.771 -10.292 1.00 80.56 108 LYS A CA 1
ATOM 799 C C . LYS A 1 108 ? 6.742 -10.160 -8.899 1.00 80.56 108 LYS A C 1
ATOM 801 O O . LYS A 1 108 ? 6.285 -11.285 -8.704 1.00 80.56 108 LYS A O 1
ATOM 806 N N . TYR A 1 109 ? 6.815 -9.240 -7.939 1.00 77.19 109 TYR A N 1
ATOM 807 C CA . TYR A 1 109 ? 6.451 -9.496 -6.545 1.00 77.19 109 TYR A CA 1
ATOM 808 C C . TYR A 1 109 ? 5.044 -8.991 -6.185 1.00 77.19 109 TYR A C 1
ATOM 810 O O . TYR A 1 109 ? 4.498 -9.408 -5.164 1.00 77.19 109 TYR A O 1
ATOM 818 N N . LEU A 1 110 ? 4.404 -8.171 -7.033 1.00 72.00 110 LEU A N 1
ATOM 819 C CA . LEU A 1 110 ? 3.039 -7.672 -6.801 1.00 72.00 110 LEU A CA 1
ATOM 820 C C . LEU A 1 110 ? 2.003 -8.793 -6.594 1.00 72.00 110 LEU A C 1
ATOM 822 O O . LEU A 1 110 ? 1.242 -8.693 -5.632 1.00 72.00 110 LEU A O 1
ATOM 826 N N . PRO A 1 111 ? 1.972 -9.884 -7.390 1.00 68.75 111 PRO A N 1
ATOM 827 C CA . PRO A 1 111 ? 1.025 -10.974 -7.167 1.00 68.75 111 PRO A CA 1
ATOM 828 C C . PRO A 1 111 ? 1.231 -11.685 -5.833 1.00 68.75 111 PRO A C 1
ATOM 830 O O . PRO A 1 111 ? 0.273 -12.200 -5.279 1.00 68.75 111 PRO A O 1
ATOM 833 N N . GLN A 1 112 ? 2.459 -11.709 -5.303 1.00 66.19 112 GLN A N 1
ATOM 834 C CA . GLN A 1 112 ? 2.759 -12.316 -4.004 1.00 66.19 112 GLN A CA 1
ATOM 835 C C . GLN A 1 112 ? 2.291 -11.422 -2.856 1.00 66.19 112 GLN A C 1
ATOM 837 O O . GLN A 1 112 ? 1.756 -11.923 -1.877 1.00 66.19 112 GLN A O 1
ATOM 842 N N . ILE A 1 113 ? 2.422 -10.103 -3.005 1.00 63.16 113 ILE A N 1
ATOM 843 C CA . ILE A 1 113 ? 1.902 -9.117 -2.047 1.00 63.16 113 ILE A CA 1
ATOM 844 C C . ILE A 1 113 ? 0.365 -9.084 -2.081 1.00 63.16 113 ILE A C 1
ATOM 846 O O . ILE A 1 113 ? -0.283 -8.872 -1.060 1.00 63.16 113 ILE A O 1
ATOM 850 N N . ALA A 1 114 ? -0.223 -9.335 -3.247 1.00 57.84 114 ALA A N 1
ATOM 851 C CA . ALA A 1 114 ? -1.661 -9.304 -3.472 1.00 57.84 114 ALA A CA 1
ATOM 852 C C . ALA A 1 114 ? -2.320 -10.694 -3.517 1.00 57.84 114 ALA A C 1
ATOM 854 O O . ALA A 1 114 ? -3.459 -10.805 -3.968 1.00 57.84 114 ALA A O 1
ATOM 855 N N . ASN A 1 115 ? -1.617 -11.761 -3.119 1.00 51.09 115 ASN A N 1
ATOM 856 C CA . ASN A 1 115 ? -2.109 -13.132 -3.262 1.00 51.09 115 ASN A CA 1
ATOM 857 C C . ASN A 1 115 ? -3.348 -13.364 -2.361 1.00 51.09 115 ASN A C 1
ATOM 859 O O . ASN A 1 115 ? -3.311 -13.036 -1.171 1.00 51.09 115 ASN A O 1
ATOM 863 N N . PRO A 1 116 ? -4.424 -13.990 -2.876 1.00 47.62 116 PRO A N 1
ATOM 864 C CA . PRO A 1 116 ? -5.620 -14.341 -2.107 1.00 47.62 116 PRO A CA 1
ATOM 865 C C . PRO A 1 116 ? -5.392 -15.309 -0.932 1.00 47.62 116 PRO A C 1
ATOM 867 O O . PRO A 1 116 ? -6.226 -15.347 -0.026 1.00 47.62 116 PRO A O 1
ATOM 870 N N . GLN A 1 117 ? -4.265 -16.033 -0.855 1.00 43.50 117 GLN A N 1
ATOM 871 C CA . GLN A 1 117 ? -3.867 -16.760 0.366 1.00 43.50 117 GLN A CA 1
ATOM 872 C C . GLN A 1 117 ? -3.657 -15.833 1.578 1.00 43.50 117 GLN A C 1
ATOM 874 O O . GLN A 1 117 ? -3.791 -16.286 2.714 1.00 43.50 117 GLN A O 1
ATOM 879 N N . TYR A 1 118 ? -3.418 -14.536 1.351 1.00 49.25 118 TYR A N 1
ATOM 880 C CA . TYR A 1 118 ? -3.351 -13.500 2.388 1.00 49.25 118 TYR A CA 1
ATOM 881 C C . TYR A 1 118 ? -4.720 -12.853 2.694 1.00 49.25 118 TYR A C 1
ATOM 883 O O . TYR A 1 118 ? -4.780 -11.849 3.398 1.00 49.25 118 TYR A O 1
ATOM 891 N N . LYS A 1 119 ? -5.829 -13.423 2.185 1.00 42.31 119 LYS A N 1
ATOM 892 C CA . LYS A 1 119 ? -7.242 -13.068 2.464 1.00 42.31 119 LYS A CA 1
ATOM 893 C C . LYS A 1 119 ? -7.619 -11.577 2.389 1.00 42.31 119 LYS A C 1
ATOM 895 O O . LYS A 1 119 ? -8.640 -11.196 2.953 1.00 42.31 119 LYS A O 1
ATOM 900 N N . GLN A 1 120 ? -6.854 -10.730 1.700 1.00 42.16 120 GLN A N 1
ATOM 901 C CA . GLN A 1 120 ? -7.224 -9.317 1.536 1.00 42.16 120 GLN A CA 1
ATOM 902 C C . GLN A 1 120 ? -7.621 -8.942 0.109 1.00 42.16 120 GLN A C 1
ATOM 904 O O . GLN A 1 120 ? -8.432 -8.036 -0.045 1.00 42.16 120 GLN A O 1
ATOM 909 N N . TYR A 1 121 ? -7.179 -9.670 -0.925 1.00 39.50 121 TYR A N 1
ATOM 910 C CA . TYR A 1 121 ? -7.542 -9.352 -2.311 1.00 39.50 121 TYR A CA 1
ATOM 911 C C . TYR A 1 121 ? -7.654 -10.614 -3.176 1.00 39.50 121 TYR A C 1
ATOM 913 O O . TYR A 1 121 ? -6.680 -11.336 -3.368 1.00 39.50 121 TYR A O 1
ATOM 921 N N . THR A 1 122 ? -8.850 -10.892 -3.694 1.00 32.91 122 THR A N 1
ATOM 922 C CA . THR A 1 122 ? -9.089 -11.885 -4.753 1.00 32.91 122 THR A CA 1
ATOM 923 C C . THR A 1 122 ? -9.015 -11.205 -6.125 1.00 32.91 122 THR A C 1
ATOM 925 O O . THR A 1 122 ? -9.548 -10.104 -6.322 1.00 32.91 122 THR A O 1
ATOM 928 N N . TRP A 1 123 ? -8.292 -11.830 -7.060 1.00 46.06 123 TRP A N 1
ATOM 929 C CA . TRP A 1 123 ? -8.059 -11.338 -8.421 1.00 46.06 123 TRP A CA 1
ATOM 930 C C . TRP A 1 123 ? -9.209 -11.688 -9.346 1.00 46.06 123 TRP A C 1
ATOM 932 O O . TRP A 1 123 ? -9.604 -12.871 -9.353 1.00 46.06 123 TRP A O 1
#

Secondary structure (DSSP, 8-state):
--PSPHHHHHHHHHHHHHHHHHHHTTT--HHHHIIIIIHHHHHHHHHHHHHHHHHHHHHHHTT--HHHHHHHHHHHHHHHS-HHHHHHHHHHHHHH---HHHHHHHHTTHHHHT-GGGSS---